Protein AF-A0A6N6PE32-F1 (afdb_monomer_lite)

Radius of gyration: 17.65 Å; chains: 1; bounding box: 30×62×25 Å

Foldseek 3Di:
DDPPQCVQWDDDPLWIWHFADDDPNDDTDIATLRDNDPVSSSVSVVVCVVPVVPGCVPDCPVVVVVVVVVVVVVVVPPDDDD

Sequence (82 aa):
MQHHATKGIYLKHGVYWLAGRMVRGVRRPHISLQTTELVEAINRAAKIRAAPELNPSAGLAGEVEAFLAAKLKAKTYARSGG

pLDDT: mean 70.99, std 14.98, range [35.09, 91.19]

Secondary structure (DSSP, 8-state):
--TTTTTTEEEETTEEEEEPPPBTTBPPPEEE---S-HHHHHHHHHHHHH-GGG-GGGSTHHHHHHHHHHHHHHHTT-----

Structure (mmCIF, N/CA/C/O backbone):
data_AF-A0A6N6PE32-F1
#
_entry.id   AF-A0A6N6PE32-F1
#
loop_
_atom_site.group_PDB
_atom_site.id
_atom_site.type_symbol
_atom_site.label_atom_id
_atom_site.label_alt_id
_atom_site.label_comp_id
_atom_site.label_asym_id
_atom_site.label_entity_id
_atom_site.label_seq_id
_atom_site.pdbx_PDB_ins_code
_atom_site.Cartn_x
_atom_site.Cartn_y
_atom_site.Cartn_z
_atom_sit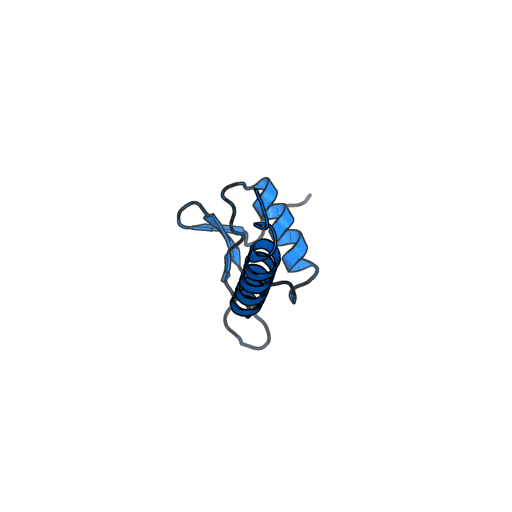e.occupancy
_atom_site.B_iso_or_equiv
_atom_site.auth_seq_id
_atom_site.auth_comp_id
_atom_site.auth_asym_id
_atom_site.auth_atom_id
_atom_site.pdbx_PDB_model_num
ATOM 1 N N . MET A 1 1 ? -20.010 -18.029 2.351 1.00 40.12 1 MET A N 1
ATOM 2 C CA . MET A 1 1 ? -19.367 -17.197 1.300 1.00 40.12 1 MET A CA 1
ATOM 3 C C . MET A 1 1 ? -19.094 -15.813 1.885 1.00 40.12 1 MET A C 1
ATOM 5 O O . MET A 1 1 ? -19.926 -15.373 2.656 1.00 40.12 1 MET A O 1
ATOM 9 N N . GLN A 1 2 ? -17.999 -15.090 1.621 1.00 46.66 2 GLN A N 1
ATOM 10 C CA . GLN A 1 2 ? -16.728 -15.407 0.942 1.00 46.66 2 GLN A CA 1
ATOM 11 C C . GLN A 1 2 ? -15.579 -14.690 1.695 1.00 46.66 2 GLN A C 1
ATOM 13 O O . GLN A 1 2 ? -15.536 -13.463 1.710 1.00 46.66 2 GLN A O 1
ATOM 18 N N . HIS A 1 3 ? -14.581 -15.408 2.225 1.00 51.69 3 HIS A N 1
ATOM 19 C CA . HIS A 1 3 ? -13.418 -14.789 2.901 1.00 51.69 3 HIS A CA 1
ATOM 20 C C . HIS A 1 3 ? -12.327 -14.283 1.923 1.00 51.69 3 HIS A C 1
ATOM 22 O O . HIS A 1 3 ? -11.131 -14.361 2.196 1.00 51.69 3 HIS A O 1
ATOM 28 N N . HIS A 1 4 ? -12.720 -13.777 0.749 1.00 62.22 4 HIS A N 1
ATOM 29 C CA . HIS A 1 4 ? -11.783 -13.370 -0.309 1.00 62.22 4 HIS A CA 1
ATOM 30 C C . HIS A 1 4 ? -11.411 -11.878 -0.268 1.00 62.22 4 HIS A C 1
ATOM 32 O O . HIS A 1 4 ? -10.341 -11.505 -0.752 1.00 62.22 4 HIS A O 1
ATOM 38 N N . ALA A 1 5 ? -12.239 -11.023 0.342 1.00 71.75 5 ALA A N 1
ATOM 39 C CA . ALA A 1 5 ? -12.003 -9.579 0.409 1.00 71.75 5 ALA A CA 1
ATOM 40 C C . ALA A 1 5 ? -10.680 -9.240 1.126 1.00 71.75 5 ALA A C 1
ATOM 42 O O . ALA A 1 5 ? -9.763 -8.685 0.520 1.00 71.75 5 ALA A O 1
ATOM 43 N N . THR A 1 6 ? -10.521 -9.681 2.374 1.00 80.38 6 THR A N 1
ATOM 44 C CA . THR A 1 6 ? -9.369 -9.368 3.240 1.00 80.38 6 THR A CA 1
ATOM 45 C C . THR A 1 6 ? -8.104 -10.185 2.955 1.00 80.38 6 THR A C 1
ATOM 47 O O . THR A 1 6 ? -7.077 -9.963 3.590 1.00 80.38 6 THR A O 1
ATOM 50 N N . LYS A 1 7 ? -8.123 -11.127 2.000 1.00 84.12 7 LYS A N 1
ATOM 51 C CA . LYS A 1 7 ? -7.016 -12.075 1.784 1.00 84.12 7 LYS A CA 1
ATOM 52 C C . LYS A 1 7 ? -5.687 -11.370 1.465 1.00 84.12 7 LYS A C 1
ATOM 54 O O . LYS A 1 7 ? -5.530 -10.761 0.407 1.00 84.12 7 LYS A O 1
ATOM 59 N N . GLY A 1 8 ? -4.717 -11.492 2.369 1.00 85.31 8 GLY A N 1
ATOM 60 C CA . GLY A 1 8 ? -3.405 -10.851 2.237 1.00 85.31 8 GLY A CA 1
ATOM 61 C C . GLY A 1 8 ? -3.383 -9.357 2.579 1.00 85.31 8 GLY A C 1
ATOM 62 O O . GLY A 1 8 ? -2.341 -8.738 2.388 1.00 85.31 8 GLY A O 1
ATOM 63 N N . ILE A 1 9 ? -4.480 -8.783 3.082 1.00 89.75 9 ILE A N 1
ATOM 64 C CA . ILE A 1 9 ? -4.463 -7.463 3.721 1.00 89.75 9 ILE A CA 1
ATOM 65 C C . ILE A 1 9 ? -3.970 -7.644 5.162 1.00 89.75 9 ILE A C 1
ATOM 67 O O . ILE A 1 9 ? -4.443 -8.539 5.861 1.00 89.75 9 ILE A O 1
ATOM 71 N N . TYR A 1 10 ? -3.024 -6.820 5.607 1.00 91.19 10 TYR A N 1
ATOM 72 C CA . TYR A 1 10 ? -2.502 -6.836 6.977 1.00 91.19 10 TYR A CA 1
ATOM 73 C C . TYR A 1 10 ? -2.185 -5.417 7.467 1.00 91.19 10 TYR A C 1
ATOM 75 O O . TYR A 1 10 ? -1.878 -4.531 6.671 1.00 91.19 10 TYR A O 1
ATOM 83 N N . LEU A 1 11 ? -2.260 -5.194 8.779 1.00 90.56 11 LEU A N 1
ATOM 84 C CA . LEU A 1 11 ? -1.921 -3.917 9.412 1.00 90.56 11 LEU A CA 1
ATOM 85 C C . LEU A 1 11 ? -0.426 -3.890 9.776 1.00 90.56 11 LEU A C 1
ATOM 87 O O . LEU A 1 11 ? 0.095 -4.865 10.320 1.00 90.56 11 LEU A O 1
ATOM 91 N N . LYS A 1 12 ? 0.273 -2.784 9.506 1.00 88.00 12 LYS A N 1
ATOM 92 C CA . LYS A 1 12 ? 1.654 -2.550 9.958 1.00 88.00 12 LYS A CA 1
ATOM 93 C C . LYS A 1 12 ? 1.863 -1.061 10.234 1.00 88.00 12 LYS A C 1
ATOM 95 O O . LYS A 1 12 ? 1.701 -0.241 9.335 1.00 88.00 12 LYS A O 1
ATOM 100 N N . HIS A 1 13 ? 2.251 -0.737 11.470 1.00 86.88 13 HIS A N 1
ATOM 101 C CA . HIS A 1 13 ? 2.425 0.638 11.966 1.00 86.88 13 HIS A CA 1
ATOM 102 C C . HIS A 1 13 ? 1.185 1.527 11.726 1.00 86.88 13 HIS A C 1
ATOM 104 O O . HIS A 1 13 ? 1.293 2.629 11.202 1.00 86.88 13 HIS A O 1
ATOM 110 N N . GLY A 1 14 ? -0.009 1.011 12.039 1.00 86.94 14 GLY A N 1
ATOM 111 C CA . GLY A 1 14 ? -1.283 1.726 11.869 1.00 86.94 14 GLY A CA 1
ATOM 112 C C . GLY A 1 14 ? -1.804 1.832 10.429 1.00 86.94 14 GLY A C 1
ATOM 113 O O . GLY A 1 14 ? -2.967 2.162 10.242 1.00 86.94 14 GLY A O 1
ATOM 114 N N . VAL A 1 15 ? -1.004 1.494 9.414 1.00 88.94 15 VAL A N 1
ATOM 115 C CA . VAL A 1 15 ? -1.403 1.542 7.997 1.00 88.94 15 VAL A CA 1
ATOM 116 C C . VAL A 1 15 ? -1.675 0.131 7.477 1.00 88.94 15 VAL A C 1
ATOM 118 O O . VAL A 1 15 ? -0.952 -0.809 7.815 1.00 88.94 15 VAL A O 1
ATOM 121 N N . TYR A 1 16 ? -2.701 -0.041 6.644 1.00 89.88 16 TYR A N 1
ATOM 122 C CA . TYR A 1 16 ? -2.968 -1.302 5.953 1.00 89.88 16 TYR A CA 1
ATOM 123 C C . TYR A 1 16 ? -2.055 -1.511 4.737 1.00 89.88 16 TYR A C 1
ATOM 125 O O . TYR A 1 16 ? -1.710 -0.582 4.007 1.00 89.88 16 TYR A O 1
ATOM 133 N N . TRP A 1 17 ? -1.696 -2.767 4.493 1.00 90.62 17 TRP A N 1
ATOM 134 C CA . TRP A 1 17 ? -0.835 -3.222 3.405 1.00 90.62 17 TRP A CA 1
ATOM 135 C C . TRP A 1 17 ? -1.449 -4.439 2.720 1.00 90.62 17 TRP A C 1
ATOM 137 O O . TRP A 1 17 ? -2.149 -5.223 3.356 1.00 90.62 17 TRP A O 1
ATOM 147 N N . LEU A 1 18 ? -1.135 -4.634 1.442 1.00 88.94 18 LEU A N 1
ATOM 148 C CA . LEU A 1 18 ? -1.490 -5.806 0.652 1.00 88.94 18 LEU A CA 1
ATOM 149 C C . LEU A 1 18 ? -0.233 -6.620 0.321 1.00 88.94 18 LEU A C 1
ATOM 151 O O . LEU A 1 18 ? 0.700 -6.131 -0.319 1.00 88.94 18 LEU A O 1
ATOM 155 N N . ALA A 1 19 ? -0.230 -7.891 0.713 1.00 86.69 19 ALA A N 1
ATOM 156 C CA . ALA A 1 19 ? 0.744 -8.872 0.260 1.00 86.69 19 ALA A CA 1
ATOM 157 C C . ALA A 1 19 ? 0.445 -9.271 -1.195 1.00 86.69 19 ALA A C 1
ATOM 159 O O . ALA A 1 19 ? -0.555 -9.936 -1.483 1.00 86.69 19 ALA A O 1
ATOM 160 N N . GLY A 1 20 ? 1.322 -8.873 -2.113 1.00 76.56 20 GLY A N 1
ATOM 161 C CA . GLY A 1 20 ? 1.252 -9.233 -3.522 1.00 76.56 20 GLY A CA 1
ATOM 162 C C . GLY A 1 20 ? 1.552 -10.712 -3.778 1.00 76.56 20 GLY A C 1
ATOM 163 O O . GLY A 1 20 ? 2.175 -11.416 -2.975 1.00 76.56 20 GLY A O 1
ATOM 164 N N . ARG A 1 21 ? 1.111 -11.201 -4.940 1.00 71.44 21 ARG A N 1
ATOM 165 C CA . ARG A 1 21 ? 1.426 -12.557 -5.403 1.00 71.44 21 ARG A CA 1
ATOM 166 C C . ARG A 1 21 ? 2.884 -12.613 -5.873 1.00 71.44 21 ARG A C 1
ATOM 168 O O . ARG A 1 21 ? 3.407 -11.646 -6.411 1.00 71.44 21 ARG A O 1
ATOM 175 N N . MET A 1 22 ? 3.534 -13.756 -5.675 1.00 66.31 22 MET A N 1
ATOM 176 C CA . MET A 1 22 ? 4.854 -14.028 -6.247 1.00 66.31 22 MET A CA 1
ATOM 177 C C . MET A 1 22 ? 4.704 -14.185 -7.766 1.00 66.31 22 MET A C 1
ATOM 179 O O . MET A 1 22 ? 3.877 -14.986 -8.207 1.00 66.31 22 MET A O 1
ATOM 183 N N . VAL A 1 23 ? 5.472 -13.431 -8.554 1.00 64.69 23 VAL A N 1
ATOM 184 C CA . VAL A 1 23 ? 5.414 -13.450 -10.026 1.00 64.69 23 VAL A CA 1
ATOM 185 C C . VAL A 1 23 ? 6.784 -13.860 -10.555 1.00 64.69 23 VAL A C 1
ATOM 187 O O . VAL A 1 23 ? 7.773 -13.209 -10.247 1.00 64.69 23 VAL A O 1
ATOM 190 N N . ARG A 1 24 ? 6.849 -14.949 -11.336 1.00 67.12 24 ARG A N 1
ATOM 191 C CA . ARG A 1 24 ? 8.069 -15.427 -12.029 1.00 67.12 24 ARG A CA 1
ATOM 192 C C . ARG A 1 24 ? 9.340 -15.458 -11.152 1.00 67.12 24 ARG A C 1
ATOM 194 O O . ARG A 1 24 ? 10.387 -14.970 -11.552 1.00 67.12 24 ARG A O 1
ATOM 201 N N . GLY A 1 25 ? 9.245 -15.994 -9.933 1.00 63.66 25 GLY A N 1
ATOM 202 C CA . GLY A 1 25 ? 10.385 -16.079 -9.004 1.00 63.66 25 GLY A CA 1
ATOM 203 C C . GLY A 1 25 ? 10.694 -14.793 -8.221 1.00 63.66 25 GLY A C 1
ATOM 204 O O . GLY A 1 25 ? 11.368 -14.859 -7.196 1.00 63.66 25 GLY A O 1
ATOM 205 N N . VAL A 1 26 ? 10.156 -13.639 -8.628 1.00 60.69 26 VAL A N 1
ATOM 206 C CA . VAL A 1 26 ? 10.371 -12.355 -7.947 1.00 60.69 26 VAL A CA 1
ATOM 207 C C . VAL A 1 26 ? 9.653 -12.345 -6.596 1.00 60.69 26 VAL A C 1
ATOM 209 O O . VAL A 1 26 ? 8.480 -12.721 -6.492 1.00 60.69 26 VAL A O 1
ATOM 212 N N . ARG A 1 27 ? 10.372 -11.905 -5.552 1.00 65.44 27 ARG A N 1
ATOM 213 C CA . ARG A 1 27 ? 9.887 -11.782 -4.167 1.00 65.44 27 ARG A CA 1
ATOM 214 C C . ARG A 1 27 ? 8.526 -11.079 -4.127 1.00 65.44 27 ARG A C 1
ATOM 216 O O . ARG A 1 27 ? 8.336 -10.067 -4.793 1.00 65.44 27 ARG A O 1
ATOM 223 N N . ARG A 1 28 ? 7.594 -11.605 -3.318 1.00 71.19 28 ARG A N 1
ATOM 224 C CA . ARG A 1 28 ? 6.247 -11.029 -3.138 1.00 71.19 28 ARG A CA 1
ATOM 225 C C . ARG A 1 28 ? 6.361 -9.524 -2.836 1.00 71.19 28 ARG A C 1
ATOM 227 O O . ARG A 1 28 ? 6.971 -9.192 -1.818 1.00 71.19 28 ARG A O 1
ATOM 234 N N . PRO A 1 29 ? 5.808 -8.623 -3.668 1.00 73.62 29 PRO A N 1
ATOM 235 C CA . PRO A 1 29 ? 5.814 -7.199 -3.362 1.00 73.62 29 PRO A CA 1
ATOM 236 C C . PRO A 1 29 ? 4.836 -6.920 -2.217 1.00 73.62 29 PRO A C 1
ATOM 238 O O . PRO A 1 29 ? 3.751 -7.498 -2.161 1.00 73.62 29 PRO A O 1
ATOM 241 N N . HIS A 1 30 ? 5.217 -6.043 -1.293 1.00 83.00 30 HIS A N 1
ATOM 242 C CA . HIS A 1 30 ? 4.357 -5.587 -0.201 1.00 83.00 30 HIS A CA 1
ATOM 243 C C . HIS A 1 30 ? 3.898 -4.166 -0.525 1.00 83.00 30 HIS A C 1
ATOM 245 O O . HIS A 1 30 ? 4.710 -3.244 -0.546 1.00 83.00 30 HIS A O 1
ATOM 251 N N . ILE A 1 31 ? 2.608 -3.998 -0.802 1.00 83.81 31 ILE A N 1
ATOM 252 C CA . ILE A 1 31 ? 2.042 -2.749 -1.318 1.00 83.81 31 ILE A CA 1
ATOM 253 C C . ILE A 1 31 ? 1.364 -2.017 -0.162 1.00 83.81 31 ILE A C 1
ATOM 255 O O . ILE A 1 31 ? 0.459 -2.569 0.462 1.00 83.81 31 ILE A O 1
ATOM 259 N N . SER A 1 32 ? 1.782 -0.789 0.144 1.00 86.44 32 SER A N 1
ATOM 260 C CA . SER A 1 32 ? 1.066 0.036 1.124 1.00 86.44 32 SER A CA 1
ATOM 261 C C . SER A 1 32 ? -0.283 0.451 0.546 1.00 86.44 32 SER A C 1
ATOM 263 O O . SER A 1 32 ? -0.348 0.972 -0.566 1.00 86.44 32 SER A O 1
ATOM 265 N N . LEU A 1 33 ? -1.361 0.241 1.302 1.00 86.25 33 LEU A N 1
ATOM 266 C CA . LEU A 1 33 ? -2.697 0.703 0.931 1.00 86.25 33 LEU A CA 1
ATOM 267 C C . LEU A 1 33 ? -2.946 2.145 1.390 1.00 86.25 33 LEU A C 1
ATOM 269 O O . LEU A 1 33 ? -3.999 2.681 1.065 1.00 86.25 33 LEU A O 1
ATOM 273 N N . GLN A 1 34 ? -1.995 2.780 2.096 1.00 85.44 34 GLN A N 1
ATOM 274 C CA . GLN A 1 34 ? -2.031 4.192 2.515 1.00 85.44 34 GLN A CA 1
ATOM 275 C C . GLN A 1 34 ? -3.361 4.610 3.176 1.00 85.44 34 GLN A C 1
ATOM 277 O O . GLN A 1 34 ? -3.919 5.660 2.864 1.00 85.44 34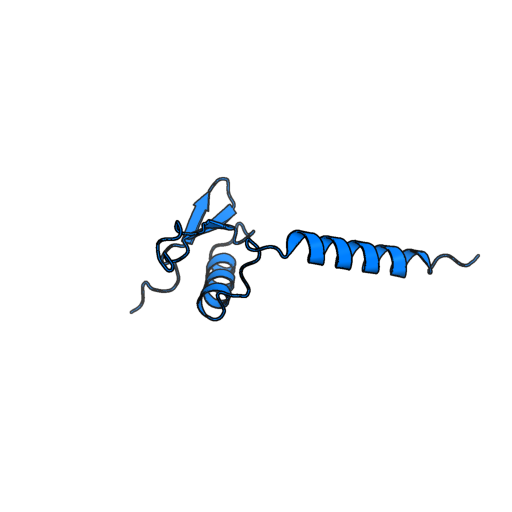 GLN A O 1
ATOM 282 N N . THR A 1 35 ? -3.896 3.754 4.047 1.00 85.00 35 THR A N 1
ATOM 283 C CA . THR A 1 35 ? -5.118 4.011 4.816 1.00 85.00 35 THR A CA 1
ATOM 284 C C . THR A 1 35 ? -5.080 3.273 6.152 1.00 85.00 35 THR A C 1
ATOM 286 O O . THR A 1 35 ? -4.458 2.210 6.260 1.00 85.00 35 THR A O 1
ATOM 289 N N . THR A 1 36 ? -5.732 3.851 7.158 1.00 89.69 36 THR A N 1
ATOM 290 C CA . THR A 1 36 ? -5.999 3.259 8.477 1.00 89.69 36 THR A CA 1
ATOM 291 C C . THR A 1 36 ? -7.350 2.536 8.520 1.00 89.69 36 THR A C 1
ATOM 293 O O . THR A 1 36 ? -7.624 1.826 9.481 1.00 89.69 36 THR A O 1
ATOM 296 N N . GLU A 1 37 ? -8.180 2.677 7.478 1.00 89.06 37 GLU A N 1
ATOM 297 C CA . GLU A 1 37 ? -9.558 2.182 7.437 1.00 89.06 37 GLU A CA 1
ATOM 298 C C . GLU A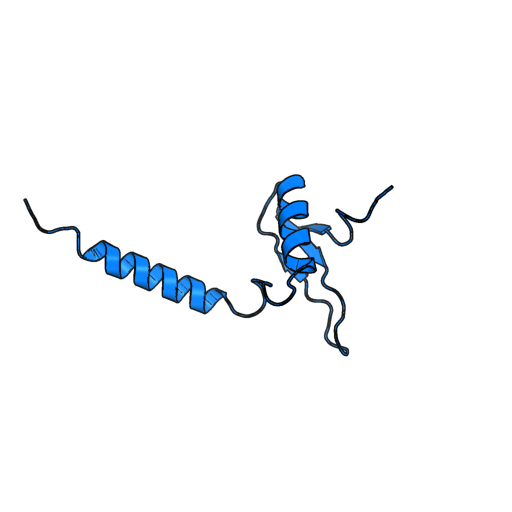 1 37 ? -9.680 0.856 6.683 1.00 89.06 37 GLU A C 1
ATOM 300 O O . GLU A 1 37 ? -9.279 0.729 5.524 1.00 89.06 37 GLU A O 1
ATOM 305 N N . LEU A 1 38 ? -10.290 -0.152 7.318 1.00 85.81 38 LEU A N 1
ATOM 306 C CA . LE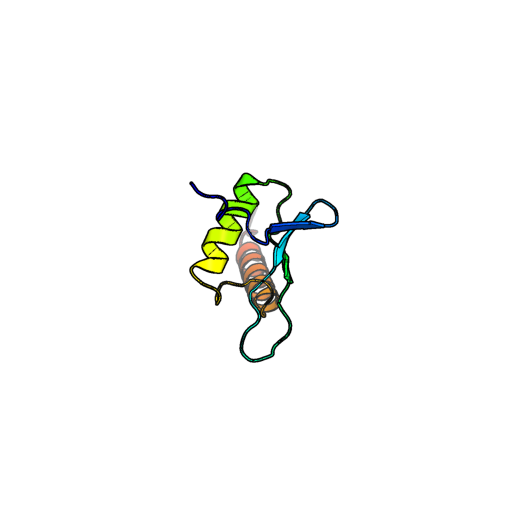U A 1 38 ? -10.370 -1.507 6.755 1.00 85.81 38 LEU A CA 1
ATOM 307 C C . LEU A 1 38 ? -11.231 -1.572 5.484 1.00 85.81 38 LEU A C 1
ATOM 309 O O . LEU A 1 38 ? -10.879 -2.268 4.530 1.00 85.81 38 LEU A O 1
ATOM 313 N N . VAL A 1 39 ? -12.350 -0.845 5.453 1.00 88.75 39 VAL A N 1
ATOM 314 C CA . VAL A 1 39 ? -13.254 -0.802 4.289 1.00 88.75 39 VAL A CA 1
ATOM 315 C C . VAL A 1 39 ? -12.545 -0.170 3.091 1.00 88.75 39 VAL A C 1
ATOM 317 O O . VAL A 1 39 ? -12.612 -0.684 1.972 1.00 88.75 39 VAL A O 1
ATOM 320 N N . GLU A 1 40 ? -11.793 0.905 3.326 1.00 84.00 40 GLU A N 1
ATOM 321 C CA . GLU A 1 40 ? -11.000 1.543 2.283 1.00 84.00 40 GLU A CA 1
ATOM 322 C C . GLU A 1 40 ? -9.843 0.644 1.822 1.00 84.00 40 GLU A C 1
ATOM 324 O O . GLU A 1 40 ? -9.613 0.507 0.617 1.00 84.00 40 GLU A O 1
ATOM 329 N N . ALA A 1 41 ? -9.170 -0.043 2.750 1.00 87.00 41 ALA A N 1
ATOM 330 C CA . ALA A 1 41 ? -8.124 -1.012 2.441 1.00 87.00 41 ALA A CA 1
ATOM 331 C C .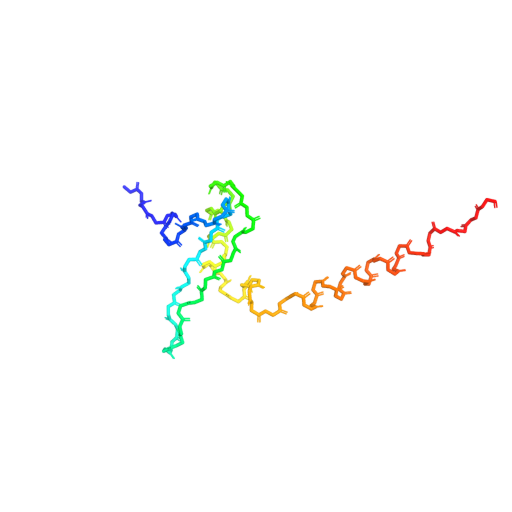 ALA A 1 41 ? -8.641 -2.142 1.534 1.00 87.00 41 ALA A C 1
ATOM 333 O O . ALA A 1 41 ? -7.985 -2.483 0.549 1.00 87.00 41 ALA A O 1
ATOM 334 N N . ILE A 1 42 ? -9.834 -2.683 1.807 1.00 89.19 42 ILE A N 1
ATOM 335 C CA . ILE A 1 42 ? -10.488 -3.696 0.962 1.00 89.19 42 ILE A CA 1
ATOM 336 C C . ILE A 1 42 ? -10.756 -3.146 -0.445 1.00 89.19 42 ILE A C 1
ATOM 338 O O . ILE A 1 42 ? -10.409 -3.801 -1.430 1.00 89.19 42 ILE A O 1
ATOM 342 N N . ASN A 1 43 ? -11.303 -1.933 -0.557 1.00 86.44 43 ASN A N 1
ATOM 343 C CA . ASN A 1 43 ? -11.603 -1.305 -1.848 1.00 86.44 43 ASN A CA 1
ATOM 344 C C . ASN A 1 43 ? -10.333 -1.011 -2.668 1.00 86.44 43 ASN A C 1
ATOM 346 O O . ASN A 1 43 ? -10.292 -1.282 -3.871 1.00 86.44 43 ASN A O 1
ATOM 350 N N . ARG A 1 44 ? -9.269 -0.503 -2.030 1.00 84.25 44 ARG A N 1
ATOM 351 C CA . ARG A 1 44 ? -7.961 -0.276 -2.670 1.00 84.25 44 ARG A CA 1
ATOM 352 C C . ARG A 1 44 ? -7.314 -1.604 -3.088 1.00 84.25 44 ARG A C 1
ATOM 354 O O . ARG A 1 44 ? -6.839 -1.724 -4.216 1.00 84.25 44 ARG A O 1
ATOM 361 N N . ALA A 1 45 ? -7.375 -2.634 -2.242 1.00 86.38 45 ALA A N 1
ATOM 362 C CA . ALA A 1 45 ? -6.864 -3.966 -2.563 1.00 86.38 45 ALA A CA 1
ATOM 363 C C . ALA A 1 45 ? -7.628 -4.645 -3.713 1.00 86.38 45 ALA A C 1
ATOM 365 O O . ALA A 1 45 ? -7.007 -5.319 -4.533 1.00 86.38 45 ALA A O 1
ATOM 366 N N . ALA A 1 46 ? -8.948 -4.461 -3.811 1.00 85.56 46 ALA A N 1
ATOM 367 C CA . ALA A 1 46 ? -9.742 -4.969 -4.929 1.00 85.56 46 ALA A CA 1
ATOM 368 C C . ALA A 1 46 ? -9.293 -4.355 -6.267 1.00 85.56 46 ALA A C 1
ATOM 370 O O . ALA A 1 46 ? -9.068 -5.096 -7.224 1.00 85.56 46 ALA A O 1
ATOM 371 N N . LYS A 1 47 ? -9.064 -3.033 -6.308 1.00 82.25 47 LYS A N 1
ATOM 372 C CA . LYS A 1 47 ? -8.537 -2.329 -7.492 1.00 82.25 47 LYS A CA 1
ATOM 373 C C . LYS A 1 47 ? -7.159 -2.855 -7.910 1.00 82.25 47 LYS A C 1
ATOM 375 O O . LYS A 1 47 ? -6.982 -3.230 -9.062 1.00 82.25 47 LYS A O 1
ATOM 380 N N . ILE A 1 48 ? -6.221 -2.978 -6.966 1.00 80.94 48 ILE A N 1
ATOM 381 C CA . ILE A 1 48 ? -4.857 -3.483 -7.232 1.00 80.94 48 ILE A CA 1
ATOM 382 C C . ILE A 1 48 ? -4.861 -4.955 -7.687 1.00 80.94 48 ILE A C 1
ATOM 384 O O . ILE A 1 48 ? -4.012 -5.365 -8.472 1.00 80.94 48 ILE A O 1
ATOM 388 N N . ARG A 1 49 ? -5.809 -5.780 -7.221 1.00 79.00 49 ARG A N 1
ATOM 389 C CA . ARG A 1 49 ? -5.952 -7.169 -7.702 1.00 79.00 49 ARG A CA 1
ATOM 390 C C . ARG A 1 49 ? -6.547 -7.257 -9.108 1.00 79.00 49 ARG A C 1
ATOM 392 O O . ARG A 1 49 ? -6.210 -8.198 -9.818 1.00 79.00 49 ARG A O 1
ATOM 399 N N . ALA A 1 50 ? -7.440 -6.336 -9.471 1.00 79.50 50 ALA A N 1
ATOM 400 C CA . ALA A 1 50 ? -8.049 -6.276 -10.798 1.00 79.50 50 ALA A CA 1
ATOM 401 C C . ALA A 1 50 ? -7.077 -5.732 -11.860 1.00 79.50 50 ALA A C 1
ATOM 403 O O . ALA A 1 50 ? -7.104 -6.203 -12.990 1.00 79.50 50 ALA A O 1
ATOM 404 N N . ALA A 1 51 ? -6.212 -4.792 -11.469 1.00 73.88 51 ALA A N 1
ATOM 405 C CA . ALA A 1 51 ? -5.220 -4.143 -12.322 1.00 73.88 51 ALA A CA 1
ATOM 406 C C . ALA A 1 51 ? -3.859 -4.059 -11.590 1.00 73.88 51 ALA A C 1
ATOM 408 O O . ALA A 1 51 ? -3.556 -3.038 -10.961 1.00 73.88 51 ALA A O 1
ATOM 409 N N . PRO A 1 52 ? -3.043 -5.136 -11.597 1.00 67.56 52 PRO A N 1
ATOM 410 C CA . PRO A 1 52 ? -1.751 -5.188 -10.898 1.00 67.56 52 PRO A CA 1
ATOM 411 C C . PRO A 1 52 ? -0.743 -4.114 -11.332 1.00 67.56 52 PRO A C 1
ATOM 413 O O . PRO A 1 52 ? 0.121 -3.722 -10.547 1.00 67.56 52 PRO A O 1
ATOM 416 N N . GLU A 1 53 ? -0.862 -3.630 -12.565 1.00 66.31 53 GLU A N 1
ATOM 417 C CA . GLU A 1 53 ? -0.112 -2.518 -13.150 1.00 66.31 53 GLU A CA 1
ATOM 418 C C . GLU A 1 53 ? -0.385 -1.166 -12.470 1.00 66.31 53 GLU A C 1
ATOM 420 O O . GLU A 1 53 ? 0.496 -0.312 -12.456 1.00 66.31 53 GLU A O 1
ATOM 425 N N . LEU A 1 54 ? -1.537 -0.989 -11.807 1.00 59.88 54 LEU A N 1
ATOM 426 C CA . LEU A 1 54 ? -1.842 0.205 -11.004 1.00 59.88 54 LEU A CA 1
ATOM 427 C C . LEU A 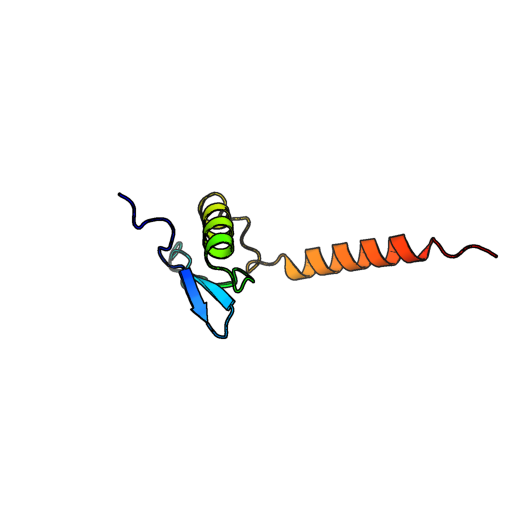1 54 ? -1.155 0.198 -9.625 1.00 59.88 54 LEU A C 1
ATOM 429 O O . LEU A 1 54 ? -1.544 0.954 -8.735 1.00 59.88 54 LEU A O 1
ATOM 433 N N . ASN A 1 55 ? -0.162 -0.669 -9.403 1.00 61.41 55 ASN A N 1
ATOM 434 C CA . ASN A 1 55 ? 0.569 -0.732 -8.144 1.00 61.41 55 ASN A CA 1
ATOM 435 C C . ASN A 1 55 ? 1.400 0.553 -7.912 1.00 61.41 55 ASN A C 1
ATOM 437 O O . ASN A 1 55 ? 2.438 0.731 -8.557 1.00 61.41 55 ASN A O 1
ATOM 441 N N . PRO A 1 56 ? 1.051 1.407 -6.926 1.00 56.31 56 PRO A N 1
ATOM 442 C CA . PRO A 1 56 ? 1.779 2.652 -6.678 1.00 56.31 56 PRO A CA 1
ATOM 443 C C . PRO A 1 56 ? 3.211 2.418 -6.173 1.00 56.31 56 PRO A C 1
ATOM 445 O O . PRO A 1 56 ? 4.042 3.318 -6.256 1.00 56.31 56 PRO A O 1
ATOM 448 N N . SER A 1 57 ? 3.539 1.213 -5.684 1.00 55.03 57 SER A N 1
ATOM 449 C CA . SER A 1 57 ? 4.891 0.879 -5.220 1.00 55.03 57 SER A CA 1
ATOM 450 C C . SER A 1 57 ? 5.897 0.620 -6.352 1.00 55.03 57 SER A C 1
ATOM 452 O O . SER A 1 57 ? 7.038 0.279 -6.050 1.00 55.03 57 SER A O 1
ATOM 454 N N . ALA A 1 58 ? 5.484 0.676 -7.625 1.00 52.34 58 ALA A N 1
ATOM 455 C CA . ALA A 1 58 ? 6.293 0.228 -8.762 1.00 52.34 58 ALA A CA 1
ATOM 456 C C . ALA A 1 58 ? 7.060 1.342 -9.508 1.00 52.34 58 ALA A C 1
ATOM 458 O O . ALA A 1 58 ? 7.887 1.013 -10.352 1.00 52.34 58 ALA A O 1
ATOM 459 N N . GLY A 1 59 ? 6.827 2.629 -9.209 1.00 51.09 59 GLY A N 1
ATOM 460 C CA . GLY A 1 59 ? 7.584 3.730 -9.839 1.00 51.09 59 GLY A CA 1
ATOM 461 C C . GLY A 1 59 ? 6.894 5.098 -9.909 1.00 51.09 59 GLY A C 1
ATOM 462 O O . GLY A 1 59 ? 7.557 6.098 -10.161 1.00 51.09 59 GLY A O 1
ATOM 463 N N . LEU A 1 60 ? 5.592 5.178 -9.619 1.00 52.62 60 LEU A N 1
ATOM 464 C CA . LEU A 1 60 ? 4.785 6.397 -9.795 1.00 52.62 60 LEU A CA 1
ATOM 465 C C . LEU A 1 60 ? 5.137 7.577 -8.869 1.00 52.62 60 LEU A C 1
ATOM 467 O O . LEU A 1 60 ? 4.601 8.662 -9.063 1.00 52.62 60 LEU A O 1
ATOM 471 N N . ALA A 1 61 ? 6.032 7.415 -7.888 1.00 57.81 61 ALA A N 1
ATOM 472 C CA . ALA A 1 61 ? 6.432 8.510 -6.996 1.00 57.81 61 ALA A CA 1
ATOM 473 C C . ALA A 1 61 ? 6.997 9.717 -7.773 1.00 57.81 61 ALA A C 1
ATOM 475 O O . ALA A 1 61 ? 6.555 10.840 -7.547 1.00 57.81 61 ALA A O 1
ATOM 476 N N . GLY A 1 62 ? 7.887 9.478 -8.745 1.00 54.00 62 GLY A N 1
ATOM 477 C CA . GLY A 1 62 ? 8.473 10.546 -9.564 1.00 54.00 62 GLY A CA 1
ATOM 478 C C . GLY A 1 62 ? 7.466 11.222 -10.501 1.00 54.00 62 GLY A C 1
ATOM 479 O O . GLY A 1 62 ? 7.513 12.434 -10.685 1.00 54.00 62 GLY A O 1
ATOM 480 N N . GLU A 1 63 ? 6.507 10.472 -11.050 1.00 57.94 63 GLU A N 1
ATOM 481 C CA . GLU A 1 63 ? 5.439 11.034 -11.891 1.00 57.94 63 GLU A CA 1
ATOM 482 C C . GLU A 1 63 ? 4.422 11.841 -11.071 1.00 57.94 63 GLU A C 1
ATOM 484 O O . GLU A 1 63 ? 3.964 12.894 -11.514 1.00 57.94 63 GLU A O 1
ATOM 489 N N . VAL A 1 64 ? 4.107 11.397 -9.850 1.00 60.03 64 VAL A N 1
ATOM 490 C CA . VAL A 1 64 ? 3.251 12.138 -8.912 1.00 60.03 64 VAL A CA 1
ATOM 491 C C . VAL A 1 64 ? 3.949 13.411 -8.433 1.00 60.03 64 VAL A C 1
ATOM 493 O O . VAL A 1 64 ? 3.313 14.463 -8.418 1.00 60.03 64 VAL A O 1
ATOM 496 N N . GLU A 1 65 ? 5.246 13.370 -8.116 1.00 59.91 65 GLU A N 1
ATOM 497 C CA . GLU A 1 65 ? 6.030 14.575 -7.811 1.00 59.91 65 GLU A CA 1
ATOM 498 C C . GLU A 1 65 ? 6.101 15.530 -9.008 1.00 59.91 65 GLU A C 1
ATOM 500 O O . GLU A 1 65 ? 5.840 16.722 -8.844 1.00 59.91 65 GLU A O 1
ATOM 505 N N . ALA A 1 66 ? 6.353 15.030 -10.222 1.00 61.62 66 ALA A N 1
ATOM 506 C CA . ALA A 1 66 ? 6.356 15.844 -11.437 1.00 61.62 66 ALA A CA 1
ATOM 507 C C . ALA A 1 66 ? 4.982 16.486 -11.709 1.00 61.62 66 ALA A C 1
ATOM 509 O O . ALA A 1 66 ? 4.902 17.671 -12.042 1.00 61.62 66 ALA A O 1
ATOM 510 N N . PHE A 1 67 ? 3.888 15.746 -11.507 1.00 65.75 67 PHE A N 1
ATOM 511 C CA . PHE A 1 67 ? 2.524 16.258 -11.642 1.00 65.75 67 PHE A CA 1
ATOM 512 C C . PHE A 1 67 ? 2.180 17.297 -10.564 1.00 65.75 67 PHE A C 1
ATOM 514 O O . PHE A 1 67 ? 1.579 18.330 -10.873 1.00 65.75 67 PHE A O 1
ATOM 521 N N . LEU A 1 68 ? 2.586 17.072 -9.311 1.00 68.81 68 LEU A N 1
ATOM 522 C CA . LEU A 1 68 ? 2.411 18.028 -8.214 1.00 68.81 68 LEU A CA 1
ATOM 523 C C . LEU A 1 68 ? 3.236 19.301 -8.444 1.00 68.81 68 LEU A C 1
ATOM 525 O O . LEU A 1 68 ? 2.701 20.399 -8.292 1.00 68.81 68 LEU A O 1
ATOM 529 N N . ALA A 1 69 ? 4.487 19.178 -8.891 1.00 67.94 69 ALA A N 1
ATOM 530 C CA . ALA A 1 69 ? 5.341 20.302 -9.264 1.00 67.94 69 ALA A CA 1
ATOM 531 C C . ALA A 1 69 ? 4.753 21.097 -10.444 1.00 67.94 69 ALA A C 1
ATOM 533 O O . ALA A 1 69 ? 4.695 22.327 -10.391 1.00 67.94 69 ALA A O 1
ATOM 534 N N . ALA A 1 70 ? 4.230 20.418 -11.471 1.00 68.06 70 ALA A N 1
ATOM 535 C CA . ALA A 1 70 ? 3.536 21.058 -12.588 1.00 68.06 70 ALA A CA 1
ATOM 536 C C . ALA A 1 70 ? 2.258 21.790 -12.134 1.00 68.06 70 ALA A C 1
ATOM 538 O O . ALA A 1 70 ? 2.035 22.938 -12.522 1.00 68.06 70 ALA A O 1
ATOM 539 N N . LYS A 1 71 ? 1.445 21.178 -11.259 1.00 63.97 71 LYS A N 1
ATOM 540 C CA . LYS A 1 71 ? 0.250 21.802 -10.658 1.00 63.97 71 LYS A CA 1
ATOM 541 C C . LYS A 1 71 ? 0.595 23.004 -9.773 1.00 63.97 71 LYS A C 1
ATOM 543 O O . LYS A 1 71 ? -0.141 23.989 -9.801 1.00 63.97 71 LYS A O 1
ATOM 548 N N . LEU A 1 72 ? 1.686 22.946 -9.008 1.00 65.12 72 LEU A N 1
ATOM 549 C CA . LEU A 1 72 ? 2.177 24.059 -8.190 1.00 65.12 72 LEU A CA 1
ATOM 550 C C . LEU A 1 72 ? 2.657 25.219 -9.069 1.00 65.12 72 LEU A C 1
ATOM 552 O O . LEU A 1 72 ? 2.183 26.341 -8.890 1.00 65.12 72 LEU A O 1
ATOM 556 N N . LYS A 1 73 ? 3.500 24.936 -10.072 1.00 60.50 73 LYS A N 1
ATOM 557 C CA . LYS A 1 73 ? 3.998 25.922 -11.046 1.00 60.50 73 LYS A CA 1
ATOM 558 C C . LYS A 1 73 ? 2.859 26.586 -11.829 1.00 60.50 73 LYS A C 1
ATOM 560 O O . LYS A 1 73 ? 2.866 27.798 -12.015 1.00 60.50 73 LYS A O 1
ATOM 565 N N . ALA A 1 74 ? 1.840 25.821 -12.225 1.00 62.25 74 ALA A N 1
ATOM 566 C CA . ALA A 1 74 ? 0.643 26.356 -12.877 1.00 62.25 74 ALA A CA 1
ATOM 567 C C . ALA A 1 74 ? -0.197 27.258 -11.950 1.00 62.25 74 ALA A C 1
ATOM 569 O O . ALA A 1 74 ? -0.806 28.216 -12.417 1.00 62.25 74 ALA A O 1
ATOM 570 N N . LYS A 1 75 ? -0.204 27.005 -10.632 1.00 55.03 75 LYS A N 1
ATOM 571 C CA . LYS A 1 75 ? -0.871 27.870 -9.641 1.00 55.03 75 LYS A CA 1
ATOM 572 C C . LYS A 1 75 ? -0.078 29.133 -9.279 1.00 55.03 75 LYS A C 1
ATOM 574 O O . LYS A 1 75 ? -0.651 30.034 -8.674 1.00 55.03 75 LYS A O 1
ATOM 579 N N . THR A 1 76 ? 1.201 29.241 -9.650 1.00 50.09 76 THR A N 1
ATOM 580 C CA . THR A 1 76 ? 2.020 30.435 -9.353 1.00 50.09 76 THR A CA 1
ATOM 581 C C . THR A 1 76 ? 1.698 31.633 -10.263 1.00 50.09 76 THR A C 1
ATOM 583 O O . THR A 1 76 ? 2.068 32.754 -9.936 1.00 50.09 76 THR A O 1
ATOM 586 N N . TYR A 1 77 ? 0.942 31.437 -11.350 1.00 50.72 77 TYR A N 1
ATOM 587 C CA . TYR A 1 77 ? 0.500 32.504 -12.266 1.00 50.72 77 TYR A CA 1
ATOM 588 C C . TYR A 1 77 ? -0.899 33.069 -11.946 1.00 50.72 77 TYR A C 1
ATOM 590 O O . TYR A 1 77 ? -1.570 33.617 -12.814 1.00 50.72 77 TYR A O 1
ATOM 598 N N . ALA A 1 78 ? -1.336 32.967 -10.686 1.00 50.50 78 ALA A N 1
ATOM 599 C CA . ALA A 1 78 ? -2.553 33.603 -10.172 1.00 50.50 78 ALA A CA 1
ATOM 600 C C . ALA A 1 78 ? -2.250 34.563 -9.001 1.00 50.50 78 ALA A C 1
ATOM 602 O O . ALA A 1 78 ? -2.912 34.539 -7.963 1.00 50.50 78 ALA A O 1
ATOM 603 N N . ARG A 1 79 ? -1.232 35.422 -9.163 1.00 50.75 79 ARG A N 1
ATOM 604 C CA . ARG A 1 79 ? -1.048 36.637 -8.348 1.00 50.75 79 ARG A CA 1
ATOM 605 C C . ARG A 1 79 ? -0.568 37.810 -9.209 1.00 50.75 79 ARG A C 1
ATOM 607 O O . ARG A 1 79 ? 0.568 38.258 -9.118 1.00 50.75 79 ARG A O 1
ATOM 614 N N . SER A 1 80 ? -1.489 38.302 -10.026 1.00 44.66 80 SER A N 1
ATOM 615 C CA . SER A 1 80 ? -1.443 39.599 -10.705 1.00 44.66 80 SER A CA 1
ATOM 616 C C . SER A 1 80 ? -2.896 40.061 -10.881 1.00 44.66 80 SER A C 1
ATOM 618 O O . SER A 1 80 ? -3.659 39.365 -11.544 1.00 44.66 80 SER A O 1
ATOM 620 N N . GLY A 1 81 ? -3.357 41.153 -10.282 1.00 44.88 81 GLY A N 1
ATOM 621 C CA . GLY A 1 81 ? -2.699 42.020 -9.303 1.00 44.88 81 GLY A CA 1
ATOM 622 C C . GLY A 1 81 ? -3.739 42.749 -8.447 1.00 44.88 81 GLY A C 1
ATOM 623 O O . GLY A 1 81 ? -4.941 42.589 -8.665 1.00 44.88 81 GLY A O 1
ATOM 624 N N . GLY A 1 82 ? -3.253 43.515 -7.477 1.00 35.09 82 GLY A N 1
ATOM 625 C CA . GLY A 1 82 ? -3.979 44.575 -6.776 1.00 35.09 82 GLY A CA 1
ATOM 626 C C . GLY A 1 82 ? -3.138 45.841 -6.835 1.00 35.09 82 GLY A C 1
ATOM 627 O O . GLY A 1 82 ? -1.902 45.675 -6.963 1.00 35.09 82 GLY A O 1
#